Protein AF-A0A0X7A1K0-F1 (afdb_monomer)

Secondary structure (DSSP, 8-state):
-----HHHHHHHHHHHHHHHHHHHHHHHHHHHHHHHHHHHHHHHHHT--SS----S---HHHHHHHHHHHHHHHHHTHHHHHHHHHHHHHHHHHHHHHHHHHS--GGGTTTTT-

Structure (mmCIF, N/CA/C/O backbone):
data_AF-A0A0X7A1K0-F1
#
_entry.id   AF-A0A0X7A1K0-F1
#
loop_
_atom_site.group_PDB
_atom_site.id
_atom_site.type_symbol
_atom_site.label_atom_id
_atom_site.label_alt_id
_atom_site.label_comp_id
_atom_site.label_asym_id
_atom_site.label_entity_id
_atom_site.label_seq_id
_atom_site.pdbx_PDB_ins_code
_atom_site.Cartn_x
_atom_site.Cartn_y
_atom_site.Cartn_z
_atom_site.occupancy
_atom_site.B_iso_or_equiv
_atom_site.auth_seq_id
_atom_site.auth_comp_id
_atom_site.auth_asym_id
_atom_site.auth_atom_id
_atom_site.pdbx_PDB_model_num
ATOM 1 N N . MET A 1 1 ? -25.439 17.668 23.025 1.00 40.00 1 MET A N 1
ATOM 2 C CA . MET A 1 1 ? -24.181 16.991 22.636 1.00 40.00 1 MET A CA 1
ATOM 3 C C . MET A 1 1 ? -24.495 15.522 22.396 1.00 40.00 1 MET A C 1
ATOM 5 O O . MET A 1 1 ? -24.805 14.827 23.350 1.00 40.00 1 MET A O 1
ATOM 9 N N . THR A 1 2 ? -24.517 15.057 21.147 1.00 54.19 2 THR A N 1
ATOM 10 C CA . THR A 1 2 ? -24.758 13.636 20.838 1.00 54.19 2 THR A CA 1
ATOM 11 C C . THR A 1 2 ? -23.543 12.817 21.259 1.00 54.19 2 THR A C 1
ATOM 13 O O . THR A 1 2 ? -22.484 12.908 20.636 1.00 54.19 2 THR A O 1
ATOM 16 N N . THR A 1 3 ? -23.670 12.049 22.337 1.00 69.25 3 THR A N 1
ATOM 17 C CA . THR A 1 3 ? -22.643 11.110 22.786 1.00 69.25 3 THR A CA 1
ATOM 18 C C . THR A 1 3 ? -22.549 9.974 21.767 1.00 69.25 3 THR A C 1
ATOM 20 O O . THR A 1 3 ? -23.469 9.180 21.589 1.00 69.25 3 THR A O 1
ATOM 23 N N . ILE A 1 4 ? -21.449 9.926 21.015 1.00 78.69 4 ILE A N 1
ATOM 24 C CA . ILE A 1 4 ? -21.191 8.833 20.072 1.00 78.69 4 ILE A CA 1
ATOM 25 C C . ILE A 1 4 ? -20.993 7.559 20.900 1.00 78.69 4 ILE A C 1
ATOM 27 O O . ILE A 1 4 ? -20.065 7.485 21.704 1.00 78.69 4 ILE A O 1
ATOM 31 N N . SER A 1 5 ? -21.860 6.560 20.709 1.00 88.62 5 SER A N 1
ATOM 32 C CA . SER A 1 5 ? -21.756 5.272 21.407 1.00 88.62 5 SER A CA 1
ATOM 33 C C . SER A 1 5 ? -20.401 4.607 21.116 1.00 88.62 5 SER A C 1
ATOM 35 O O . SER A 1 5 ? -19.966 4.609 19.956 1.00 88.62 5 SER A O 1
ATOM 37 N N . PRO A 1 6 ? -19.734 3.992 22.109 1.00 86.06 6 PRO A N 1
ATOM 38 C CA . PRO A 1 6 ? -18.440 3.339 21.910 1.00 86.06 6 PRO A CA 1
ATOM 39 C C . PRO A 1 6 ? -18.484 2.238 20.835 1.00 86.06 6 PRO A C 1
ATOM 41 O O . PRO A 1 6 ? -17.528 2.099 20.071 1.00 86.06 6 PRO A O 1
ATOM 44 N N . HIS A 1 7 ? -19.617 1.542 20.670 1.00 90.88 7 HIS A N 1
ATOM 45 C CA . HIS A 1 7 ? -19.821 0.585 19.572 1.00 90.88 7 HIS A CA 1
ATOM 46 C C . HIS A 1 7 ? -19.812 1.262 18.196 1.00 90.88 7 HIS A C 1
ATOM 48 O O . HIS A 1 7 ? -19.199 0.763 17.252 1.00 90.88 7 HIS A O 1
ATOM 54 N N . SER A 1 8 ? -20.448 2.431 18.077 1.00 93.00 8 SER A N 1
ATOM 55 C CA . SER A 1 8 ? -20.463 3.191 16.823 1.00 93.00 8 SER A CA 1
ATOM 56 C C . SER A 1 8 ? -19.074 3.737 16.466 1.00 93.00 8 SER A C 1
ATOM 58 O O . SER A 1 8 ? -18.686 3.735 15.296 1.00 93.00 8 SER A O 1
ATOM 60 N N . LEU A 1 9 ? -18.279 4.131 17.467 1.00 93.75 9 LEU A N 1
ATOM 61 C CA . LEU A 1 9 ? -16.888 4.538 17.271 1.00 93.75 9 LEU A CA 1
ATOM 62 C C . LEU A 1 9 ? -16.011 3.358 16.826 1.00 93.75 9 LEU A C 1
ATOM 64 O O . LEU A 1 9 ? -15.216 3.508 15.896 1.00 93.75 9 LEU A O 1
ATOM 68 N N . LEU A 1 10 ? -16.191 2.182 17.437 1.00 95.75 10 LEU A N 1
ATOM 69 C CA . LEU A 1 10 ? -15.496 0.957 17.042 1.00 95.75 10 LEU A CA 1
ATOM 70 C C . LEU A 1 10 ? -15.795 0.595 15.580 1.00 95.75 10 LEU A C 1
ATOM 72 O O . LEU A 1 10 ? -14.862 0.390 14.803 1.00 95.75 10 LEU A O 1
ATOM 76 N N . ALA A 1 11 ? -17.071 0.583 15.185 1.00 96.25 11 ALA A N 1
ATOM 77 C CA . ALA A 1 11 ? -17.478 0.274 13.814 1.00 96.25 11 ALA A CA 1
ATOM 78 C C . ALA A 1 11 ? -16.860 1.249 12.793 1.00 96.25 11 ALA A C 1
ATOM 80 O O . ALA A 1 11 ? -16.324 0.829 11.763 1.00 96.25 11 ALA A O 1
ATOM 81 N N . ARG A 1 12 ? -16.855 2.552 13.108 1.00 96.94 12 ARG A N 1
ATOM 82 C CA . ARG A 1 12 ? -16.223 3.585 12.271 1.00 96.94 12 ARG A CA 1
ATOM 83 C C . ARG A 1 12 ? -14.712 3.392 12.149 1.00 96.94 12 ARG A C 1
ATOM 85 O O . ARG A 1 12 ? -14.174 3.501 11.048 1.00 96.94 12 ARG A O 1
ATOM 92 N N . MET A 1 13 ? -14.022 3.087 13.249 1.00 97.94 13 MET A N 1
ATOM 93 C CA . MET A 1 13 ? -12.575 2.856 13.222 1.00 97.94 13 MET A CA 1
ATOM 94 C C . MET A 1 13 ? -12.220 1.597 12.419 1.00 97.94 13 MET A C 1
ATOM 96 O O . MET A 1 13 ? -11.279 1.617 11.628 1.00 97.94 13 MET A O 1
ATOM 100 N N . GLN A 1 14 ? -13.007 0.525 12.547 1.00 98.31 14 GLN A N 1
ATOM 101 C CA . GLN A 1 14 ? -12.836 -0.694 11.752 1.00 98.31 14 GLN A CA 1
ATOM 102 C C . GLN A 1 14 ? -13.026 -0.445 10.251 1.00 98.31 14 GLN A C 1
ATOM 104 O O . GLN A 1 14 ? -12.251 -0.966 9.449 1.00 98.31 14 GLN A O 1
ATOM 109 N N . ALA A 1 15 ? -14.017 0.365 9.862 1.00 98.38 15 ALA A N 1
ATOM 110 C CA . ALA A 1 15 ? -14.194 0.779 8.470 1.00 98.38 15 ALA A CA 1
ATOM 111 C C . ALA A 1 15 ? -12.979 1.573 7.966 1.00 98.38 15 ALA A C 1
ATOM 113 O O . ALA A 1 15 ? -12.352 1.177 6.988 1.00 98.38 15 ALA A O 1
ATOM 114 N N . SER A 1 16 ? -12.552 2.594 8.714 1.00 98.19 16 SER A N 1
ATOM 115 C CA . SER A 1 16 ? -11.375 3.402 8.366 1.00 98.19 16 SER A CA 1
ATOM 116 C C . SER A 1 16 ? -10.084 2.576 8.238 1.00 98.19 16 SER A C 1
ATOM 118 O O . SER A 1 16 ? -9.213 2.884 7.413 1.00 98.19 16 SER A O 1
ATOM 120 N N . ARG A 1 17 ? -9.949 1.512 9.040 1.00 98.56 17 ARG A N 1
ATOM 121 C CA . ARG A 1 17 ? -8.840 0.555 8.963 1.00 98.56 17 ARG A CA 1
ATOM 122 C C . ARG A 1 17 ? -8.893 -0.289 7.690 1.00 98.56 17 ARG A C 1
ATOM 124 O O . ARG A 1 17 ? -7.858 -0.464 7.048 1.00 98.56 17 ARG A O 1
ATOM 131 N N . ARG A 1 18 ? -10.077 -0.775 7.291 1.00 98.75 18 ARG A N 1
ATOM 132 C CA . ARG A 1 18 ? -10.261 -1.475 6.005 1.00 98.75 18 ARG A CA 1
ATOM 133 C C . ARG A 1 18 ? -9.901 -0.573 4.831 1.00 98.75 18 ARG A C 1
ATOM 135 O O . ARG A 1 18 ? -9.118 -0.993 3.989 1.00 98.75 18 ARG A O 1
ATOM 142 N N . ASP A 1 19 ? -10.363 0.673 4.827 1.00 98.69 19 ASP A N 1
ATOM 143 C CA . ASP A 1 19 ? -10.055 1.626 3.753 1.00 98.69 19 ASP A CA 1
ATOM 144 C C . ASP A 1 19 ? -8.549 1.891 3.643 1.00 98.69 19 ASP A C 1
ATOM 146 O O . ASP A 1 19 ? -7.977 1.883 2.554 1.00 98.69 19 ASP A O 1
ATOM 150 N N . THR A 1 20 ? -7.873 2.061 4.785 1.00 98.69 20 THR A N 1
ATOM 151 C CA . THR A 1 20 ? -6.415 2.269 4.821 1.00 98.69 20 THR A CA 1
ATOM 152 C C . THR A 1 20 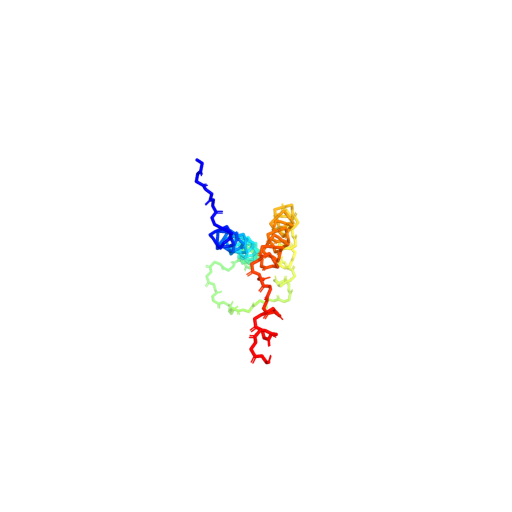? -5.663 1.032 4.319 1.00 98.69 20 THR A C 1
ATOM 154 O O . THR A 1 20 ? -4.700 1.170 3.565 1.00 98.69 20 THR A O 1
ATOM 157 N N . ARG A 1 21 ? -6.124 -0.178 4.671 1.00 98.75 21 ARG A N 1
ATOM 158 C CA . ARG A 1 21 ? -5.566 -1.435 4.152 1.00 98.75 21 ARG A CA 1
ATOM 159 C C . ARG A 1 21 ? -5.769 -1.566 2.645 1.00 98.75 21 ARG A C 1
ATOM 161 O O . ARG A 1 21 ? -4.811 -1.858 1.938 1.00 98.75 21 ARG A O 1
ATOM 168 N N . HIS A 1 22 ? -6.976 -1.301 2.153 1.00 98.75 22 HIS A N 1
ATOM 169 C CA . HIS A 1 22 ? -7.278 -1.334 0.723 1.00 98.75 22 HIS A CA 1
ATOM 170 C C . HIS A 1 22 ? -6.433 -0.335 -0.064 1.00 98.75 22 HIS A C 1
ATOM 172 O O . HIS A 1 22 ? -5.946 -0.671 -1.142 1.00 98.75 22 HIS A O 1
ATOM 178 N N . HIS A 1 23 ? -6.211 0.862 0.481 1.00 98.56 23 HIS A N 1
ATOM 179 C CA . HIS A 1 23 ? -5.331 1.842 -0.142 1.00 98.56 23 HIS A CA 1
ATOM 180 C C . HIS A 1 23 ? -3.892 1.317 -0.227 1.00 98.56 23 HIS A C 1
ATOM 182 O O . HIS A 1 23 ? -3.304 1.334 -1.306 1.00 98.56 23 HIS A O 1
ATOM 188 N N . LEU A 1 24 ? -3.345 0.775 0.865 1.00 98.62 24 LEU A N 1
ATOM 189 C CA . LEU A 1 24 ? -2.005 0.184 0.851 1.00 98.62 24 LEU A CA 1
ATOM 190 C C . LEU A 1 24 ? -1.889 -0.945 -0.188 1.00 98.62 24 LEU A C 1
ATOM 192 O O . LEU A 1 24 ? -0.929 -0.984 -0.953 1.00 98.62 24 LEU A O 1
ATOM 196 N N . ASP A 1 25 ? -2.889 -1.819 -0.276 1.00 98.69 25 ASP A N 1
ATOM 197 C CA . ASP A 1 25 ? -2.903 -2.906 -1.259 1.00 98.69 25 ASP A CA 1
ATOM 198 C C . ASP A 1 25 ? -2.959 -2.378 -2.699 1.00 98.69 25 ASP A C 1
ATOM 200 O O . ASP A 1 25 ? -2.280 -2.900 -3.586 1.00 98.69 25 ASP A O 1
ATOM 204 N N . LEU A 1 26 ? -3.740 -1.323 -2.945 1.00 98.69 26 LEU A N 1
ATOM 205 C CA . LEU A 1 26 ? -3.813 -0.671 -4.249 1.00 98.69 26 LEU A CA 1
ATOM 206 C C . LEU A 1 26 ? -2.468 -0.051 -4.644 1.00 98.69 26 LEU A C 1
ATOM 208 O O . LEU A 1 26 ? -2.035 -0.231 -5.782 1.00 98.69 26 LEU A O 1
ATOM 212 N N . VAL A 1 27 ? -1.791 0.626 -3.712 1.00 98.44 27 VAL A N 1
ATOM 213 C CA . VAL A 1 27 ? -0.449 1.192 -3.915 1.00 98.44 27 VAL A CA 1
ATOM 214 C C . VAL A 1 27 ? 0.534 0.115 -4.368 1.00 98.44 27 VAL A C 1
ATOM 216 O O . VAL A 1 27 ? 1.194 0.280 -5.396 1.00 98.44 27 VAL A O 1
ATOM 219 N N . LEU A 1 28 ? 0.583 -1.012 -3.656 1.00 98.44 28 LEU A N 1
ATOM 220 C CA . LEU A 1 28 ? 1.492 -2.117 -3.969 1.00 98.44 28 LEU A CA 1
ATOM 221 C C . LEU A 1 28 ? 1.178 -2.748 -5.335 1.00 98.44 28 LEU A C 1
ATOM 223 O O . LEU A 1 28 ? 2.082 -2.972 -6.140 1.00 98.44 28 LEU A O 1
ATOM 227 N N . ARG A 1 29 ? -0.107 -2.953 -5.658 1.00 98.50 29 ARG A N 1
ATOM 228 C CA . ARG A 1 29 ? -0.519 -3.466 -6.979 1.00 98.50 29 ARG A CA 1
ATOM 229 C C . ARG A 1 29 ? -0.165 -2.510 -8.113 1.00 98.50 29 ARG A C 1
ATOM 231 O O . ARG A 1 29 ? 0.253 -2.957 -9.176 1.00 98.50 29 ARG A O 1
ATOM 238 N N . GLN A 1 30 ? -0.322 -1.204 -7.906 1.00 98.44 3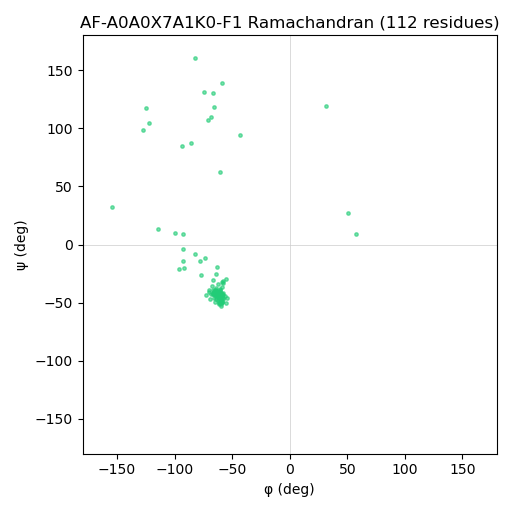0 GLN A N 1
ATOM 239 C CA . GLN A 1 30 ? 0.049 -0.196 -8.900 1.00 98.44 30 GLN A CA 1
ATOM 240 C C . GLN A 1 30 ? 1.555 -0.188 -9.165 1.00 98.44 30 GLN A C 1
ATOM 242 O O . GLN A 1 30 ? 1.957 -0.061 -10.320 1.00 98.44 30 GLN A O 1
ATOM 247 N N . ILE A 1 31 ? 2.375 -0.337 -8.120 1.00 98.44 31 ILE A N 1
ATOM 248 C CA . ILE A 1 31 ? 3.833 -0.436 -8.253 1.00 98.44 31 ILE A CA 1
ATOM 249 C C . ILE A 1 31 ? 4.197 -1.663 -9.095 1.00 98.44 31 ILE A C 1
ATOM 251 O O . ILE A 1 31 ? 4.870 -1.510 -10.115 1.00 98.44 31 ILE A O 1
ATOM 255 N N . ALA A 1 32 ? 3.670 -2.842 -8.754 1.00 97.75 32 ALA A N 1
ATOM 256 C CA . ALA A 1 32 ? 3.921 -4.072 -9.506 1.00 97.75 32 ALA A CA 1
ATOM 257 C C . ALA A 1 32 ? 3.468 -3.969 -10.974 1.00 97.75 32 ALA A C 1
ATOM 259 O O . ALA A 1 32 ? 4.256 -4.204 -11.890 1.00 97.75 32 ALA A O 1
ATOM 260 N N . ALA A 1 33 ? 2.233 -3.519 -11.219 1.00 97.88 33 ALA A N 1
ATOM 261 C CA . ALA A 1 33 ? 1.698 -3.363 -12.572 1.00 97.88 33 ALA A CA 1
ATOM 262 C C . ALA A 1 33 ? 2.491 -2.338 -13.403 1.00 97.88 33 ALA A C 1
ATOM 264 O O . ALA A 1 33 ? 2.635 -2.472 -14.623 1.00 97.88 33 ALA A O 1
ATOM 265 N N . ARG A 1 34 ? 3.017 -1.285 -12.763 1.00 97.88 34 ARG A N 1
ATOM 266 C CA . ARG A 1 34 ? 3.862 -0.294 -13.433 1.00 97.88 34 ARG A CA 1
ATOM 267 C C . ARG A 1 34 ? 5.240 -0.866 -13.756 1.00 97.88 34 ARG A C 1
ATOM 269 O O . ARG A 1 34 ? 5.697 -0.653 -14.879 1.00 97.88 34 ARG A O 1
ATOM 276 N N . ALA A 1 35 ? 5.864 -1.591 -12.829 1.00 97.69 35 ALA A N 1
ATOM 277 C CA . ALA A 1 35 ? 7.141 -2.268 -13.050 1.00 97.69 35 ALA A CA 1
ATOM 278 C C . ALA A 1 35 ? 7.048 -3.258 -14.222 1.00 97.69 35 ALA A C 1
ATOM 280 O O . ALA A 1 35 ? 7.875 -3.229 -15.136 1.00 97.69 35 ALA A O 1
ATOM 281 N N . GLU A 1 36 ? 5.982 -4.060 -14.261 1.00 95.12 36 GLU A N 1
ATOM 282 C CA . GLU A 1 36 ? 5.706 -4.992 -15.355 1.00 95.12 36 GLU A CA 1
ATOM 283 C C . GLU A 1 36 ? 5.573 -4.258 -16.695 1.00 95.12 36 GLU A C 1
ATOM 285 O O . GLU A 1 36 ? 6.277 -4.575 -17.655 1.00 95.12 36 GLU A O 1
ATOM 290 N N . ARG A 1 37 ? 4.734 -3.216 -16.765 1.00 94.88 37 ARG A N 1
ATOM 291 C CA . ARG A 1 37 ? 4.516 -2.456 -18.007 1.00 94.88 37 ARG A CA 1
ATOM 292 C C . ARG A 1 37 ? 5.807 -1.855 -18.560 1.00 94.88 37 ARG A C 1
ATOM 294 O O . ARG A 1 37 ? 6.018 -1.870 -19.775 1.00 94.88 37 ARG A O 1
ATOM 301 N N . VAL A 1 38 ? 6.654 -1.303 -17.690 1.00 94.56 38 VAL A N 1
ATOM 302 C CA . VAL A 1 38 ? 7.943 -0.728 -18.101 1.00 94.56 38 VAL A CA 1
ATOM 303 C C . VAL A 1 38 ? 8.863 -1.824 -18.642 1.00 94.56 38 VAL A C 1
ATOM 305 O O . VAL A 1 38 ? 9.437 -1.642 -19.716 1.00 94.56 38 VAL A O 1
ATOM 308 N N . THR A 1 39 ? 8.917 -2.979 -17.977 1.00 93.25 39 THR A N 1
ATOM 309 C CA . THR A 1 39 ? 9.720 -4.139 -18.402 1.00 93.25 39 THR A CA 1
ATOM 310 C C . THR A 1 39 ? 9.277 -4.658 -19.770 1.00 93.25 39 THR A C 1
ATOM 312 O O . THR A 1 39 ? 10.088 -4.782 -20.687 1.00 93.25 39 THR A O 1
ATOM 315 N N . VAL A 1 40 ? 7.971 -4.873 -19.956 1.00 89.38 40 VAL A N 1
ATOM 316 C CA . VAL A 1 40 ? 7.385 -5.317 -21.233 1.00 89.38 40 VAL A CA 1
ATOM 317 C C . VAL A 1 40 ? 7.684 -4.322 -22.356 1.00 89.38 40 VAL A C 1
ATOM 319 O O . VAL A 1 40 ? 8.062 -4.723 -23.458 1.00 89.38 40 VAL A O 1
ATOM 322 N N . THR A 1 41 ? 7.570 -3.021 -22.079 1.00 89.56 41 THR A N 1
ATOM 323 C CA . THR A 1 41 ? 7.853 -1.972 -23.071 1.00 89.56 41 THR A CA 1
ATOM 324 C C . THR A 1 41 ? 9.329 -1.952 -23.471 1.00 89.56 41 THR A C 1
ATOM 326 O O . THR A 1 41 ? 9.640 -1.816 -24.654 1.00 89.56 41 THR A O 1
ATOM 329 N N . GLN A 1 42 ? 10.250 -2.093 -22.513 1.00 87.88 42 GLN A N 1
ATOM 330 C CA . GLN A 1 42 ? 11.684 -2.149 -22.809 1.00 87.88 42 GLN A CA 1
ATOM 331 C C . GLN A 1 42 ? 12.043 -3.397 -23.615 1.00 87.88 42 GLN A C 1
ATOM 333 O O . GLN A 1 42 ? 12.685 -3.276 -24.654 1.00 87.88 42 GLN A O 1
ATOM 338 N N . LYS A 1 43 ? 11.537 -4.570 -23.221 1.00 84.38 43 LYS A N 1
ATOM 339 C CA . LYS A 1 43 ? 11.703 -5.819 -23.975 1.00 84.38 43 LYS A CA 1
ATOM 340 C C . LYS A 1 43 ? 11.235 -5.687 -25.426 1.00 84.38 43 LYS A C 1
ATOM 342 O O . LYS A 1 43 ? 11.942 -6.109 -26.342 1.00 84.38 43 LYS A O 1
ATOM 347 N N . ALA A 1 44 ? 10.059 -5.092 -25.646 1.00 81.38 44 ALA A N 1
ATOM 348 C CA . ALA A 1 44 ? 9.515 -4.880 -26.986 1.00 81.38 44 ALA A CA 1
ATOM 349 C C . ALA A 1 44 ? 10.439 -4.003 -27.850 1.00 81.38 44 ALA A C 1
ATOM 351 O O . ALA A 1 44 ? 10.696 -4.342 -29.006 1.00 81.38 44 ALA A O 1
ATOM 352 N N . LYS A 1 45 ? 10.994 -2.926 -27.274 1.00 78.56 45 LYS A N 1
ATOM 353 C CA . LYS A 1 45 ? 11.964 -2.046 -27.947 1.00 78.56 45 LYS A CA 1
ATOM 354 C C . LYS A 1 45 ? 13.274 -2.769 -28.265 1.00 78.56 45 LYS A C 1
ATOM 356 O O . LYS A 1 45 ? 13.725 -2.727 -29.405 1.00 78.56 45 LYS A O 1
ATOM 361 N N . SER A 1 46 ? 13.860 -3.465 -27.291 1.00 76.38 46 SER A N 1
ATOM 362 C CA . SER A 1 46 ? 15.148 -4.157 -27.446 1.00 76.38 46 SER A CA 1
ATOM 363 C C . SER A 1 46 ? 15.088 -5.323 -28.430 1.00 76.38 46 SER A C 1
ATOM 365 O O . SER A 1 46 ? 16.077 -5.632 -29.084 1.00 76.38 46 SER A O 1
ATOM 367 N N . SER A 1 47 ? 13.935 -5.981 -28.557 1.00 70.38 47 SER A N 1
ATOM 368 C CA . SER A 1 47 ? 13.795 -7.127 -29.453 1.00 70.38 47 SER A CA 1
ATOM 369 C C . SER A 1 47 ? 13.652 -6.741 -30.933 1.00 70.38 47 SER A C 1
ATOM 371 O O . SER A 1 47 ? 13.715 -7.648 -31.763 1.00 70.38 47 SER A O 1
ATOM 373 N N . GLY A 1 48 ? 13.380 -5.475 -31.283 1.00 63.03 48 GLY A N 1
ATOM 374 C CA . GLY A 1 48 ? 13.139 -5.034 -32.670 1.00 63.03 48 GLY A CA 1
ATOM 375 C C . GLY A 1 48 ? 11.984 -5.754 -33.393 1.00 63.03 48 GLY A C 1
ATOM 376 O O . GLY A 1 48 ? 11.814 -5.619 -34.602 1.00 63.03 48 GLY A O 1
ATOM 377 N N . ARG A 1 49 ? 11.190 -6.564 -32.680 1.00 57.41 49 ARG A N 1
ATOM 378 C CA . ARG A 1 49 ? 10.132 -7.406 -33.250 1.00 57.41 49 ARG A CA 1
ATOM 379 C C . ARG A 1 49 ? 8.810 -6.661 -33.188 1.00 57.41 49 ARG A C 1
ATOM 381 O O . ARG A 1 49 ? 7.999 -6.910 -32.303 1.00 57.41 49 ARG A O 1
ATOM 388 N N . THR A 1 50 ? 8.559 -5.822 -34.183 1.00 52.31 50 THR A N 1
ATOM 389 C CA . THR A 1 50 ? 7.239 -5.208 -34.393 1.00 52.31 50 THR A CA 1
ATOM 390 C C . THR A 1 50 ? 6.160 -6.265 -34.695 1.00 52.31 50 THR A C 1
ATOM 392 O O . THR A 1 50 ? 4.985 -5.996 -34.497 1.00 52.31 50 THR A O 1
ATOM 395 N N . HIS A 1 51 ? 6.524 -7.488 -35.124 1.00 49.31 51 HIS A N 1
ATOM 396 C CA . HIS A 1 51 ? 5.540 -8.474 -35.605 1.00 49.31 51 HIS A CA 1
ATOM 397 C C . HIS A 1 51 ? 5.918 -9.968 -35.488 1.00 49.31 51 HIS A C 1
ATOM 399 O O . HIS A 1 51 ? 5.483 -10.779 -36.303 1.00 49.31 51 HIS A O 1
ATOM 405 N N . LYS A 1 52 ? 6.693 -10.409 -34.484 1.00 45.41 52 LYS A N 1
ATOM 406 C CA . LYS A 1 52 ? 6.914 -11.860 -34.282 1.00 45.41 52 LYS A CA 1
ATOM 407 C C . LYS A 1 52 ? 6.484 -12.327 -32.898 1.00 45.41 52 LYS A C 1
ATOM 409 O O . LYS A 1 52 ? 7.196 -12.117 -31.918 1.00 45.41 52 LYS A O 1
ATOM 414 N N . ARG A 1 53 ? 5.327 -13.012 -32.876 1.00 54.88 53 ARG A N 1
ATOM 415 C CA . ARG A 1 53 ? 4.861 -13.938 -31.830 1.00 54.88 53 ARG A CA 1
ATOM 416 C C . ARG A 1 53 ? 6.023 -14.836 -31.412 1.00 54.88 53 ARG A C 1
ATOM 418 O O . ARG A 1 53 ? 6.295 -15.853 -32.035 1.00 54.88 53 ARG A O 1
ATOM 425 N N . SER A 1 54 ? 6.732 -14.442 -30.372 1.00 49.06 54 SER A N 1
ATOM 426 C CA . SER A 1 54 ? 7.753 -15.263 -29.747 1.00 49.06 54 SER A CA 1
ATOM 427 C C . SER A 1 54 ? 7.403 -15.302 -28.281 1.00 49.06 54 SER A C 1
ATOM 429 O O . SER A 1 54 ? 7.677 -14.338 -27.580 1.00 49.06 54 SER A O 1
ATOM 431 N N . GLY A 1 55 ? 6.744 -16.398 -27.902 1.00 53.50 55 GLY A N 1
ATOM 432 C CA . GLY A 1 55 ? 6.568 -16.935 -26.555 1.00 53.50 55 GLY A CA 1
ATOM 433 C C . GLY A 1 55 ? 6.508 -15.938 -25.401 1.00 53.50 55 GLY A C 1
ATOM 434 O O . GLY A 1 55 ? 7.497 -15.295 -25.066 1.00 53.50 55 GLY A O 1
ATOM 435 N N . SER A 1 56 ? 5.370 -15.941 -24.707 1.00 61.38 56 SER A N 1
ATOM 436 C CA . SER A 1 56 ? 5.166 -15.384 -23.366 1.00 61.38 56 SER A CA 1
ATOM 437 C C . SER A 1 56 ? 6.070 -16.066 -22.323 1.00 61.38 56 SER A C 1
ATOM 439 O O . SER A 1 56 ? 5.601 -16.759 -21.427 1.00 61.38 56 SER A O 1
ATOM 441 N N . ARG A 1 57 ? 7.389 -15.951 -22.465 1.00 74.50 57 ARG A N 1
ATOM 442 C CA . ARG A 1 57 ? 8.362 -16.416 -21.482 1.00 74.50 57 ARG A CA 1
ATOM 443 C C . ARG A 1 57 ? 9.246 -15.238 -21.118 1.00 74.50 57 ARG A C 1
ATOM 445 O O . ARG A 1 57 ? 9.896 -14.630 -21.974 1.00 74.50 57 ARG A O 1
ATOM 452 N N . TRP A 1 58 ? 9.182 -14.879 -19.846 1.00 83.06 58 TRP A N 1
ATOM 453 C CA . TRP A 1 58 ? 10.127 -13.972 -19.223 1.00 83.06 58 TRP A CA 1
ATOM 454 C C . TRP A 1 58 ? 11.487 -14.662 -19.191 1.00 83.06 58 TRP A C 1
ATOM 456 O O . TRP A 1 58 ? 11.593 -15.836 -18.831 1.00 83.06 58 TRP A O 1
ATOM 466 N N . THR A 1 59 ? 12.515 -13.960 -19.647 1.00 87.06 59 THR A N 1
ATOM 467 C CA . THR A 1 59 ? 13.898 -14.412 -19.506 1.00 87.06 59 THR A CA 1
ATOM 468 C C . THR A 1 59 ? 14.410 -14.050 -18.107 1.00 87.06 59 THR A C 1
ATOM 470 O O . THR A 1 59 ? 13.873 -13.134 -17.484 1.00 87.06 59 THR A O 1
ATOM 473 N N . PRO A 1 60 ? 15.481 -14.690 -17.605 1.00 90.19 60 PRO A N 1
ATOM 474 C C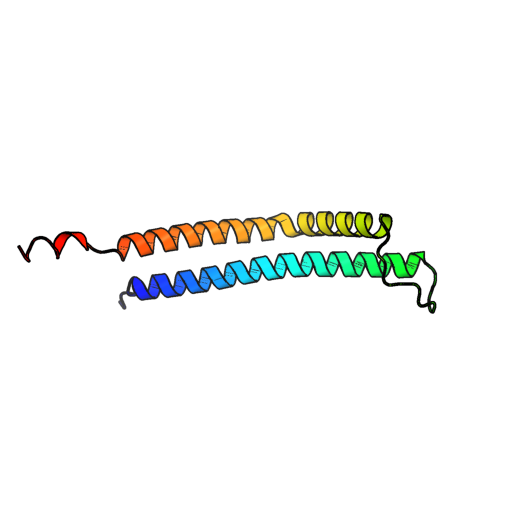A . PRO A 1 60 ? 16.121 -14.251 -16.363 1.00 90.19 60 PRO A CA 1
ATOM 475 C C . PRO A 1 60 ? 16.551 -12.774 -16.389 1.00 90.19 60 PRO A C 1
ATOM 477 O O . PRO A 1 60 ? 16.557 -12.112 -15.355 1.00 90.19 60 PRO A O 1
ATOM 480 N N . SER A 1 61 ? 16.888 -12.242 -17.567 1.00 88.50 61 SER A N 1
ATOM 481 C CA . SER A 1 61 ? 17.188 -10.819 -17.750 1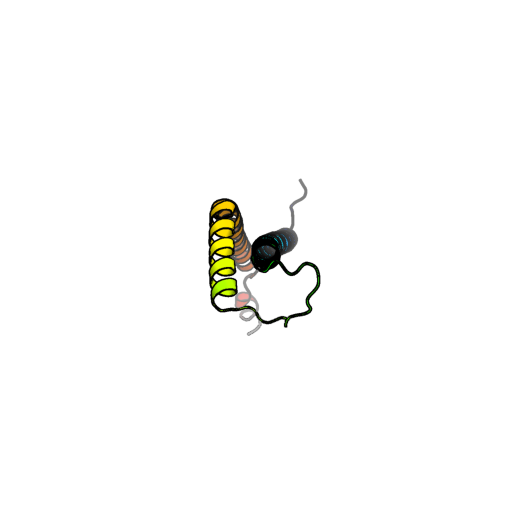.00 88.50 61 SER A CA 1
ATOM 482 C C . SER A 1 61 ? 15.942 -9.941 -17.608 1.00 88.50 61 SER A C 1
ATOM 484 O O . SER A 1 61 ? 16.022 -8.895 -16.970 1.00 88.50 61 SER A O 1
ATOM 486 N N . ASP A 1 62 ? 14.793 -10.376 -18.144 1.00 89.44 62 ASP A N 1
ATOM 487 C CA . ASP A 1 62 ? 13.511 -9.673 -17.978 1.00 89.44 62 ASP A CA 1
ATOM 488 C C . ASP A 1 62 ? 13.112 -9.618 -16.496 1.00 89.44 62 ASP A C 1
ATOM 490 O O . ASP A 1 62 ? 12.713 -8.566 -16.007 1.00 89.44 62 ASP A O 1
ATOM 494 N N . GLU A 1 63 ? 13.286 -10.724 -15.765 1.00 92.81 63 GLU A N 1
ATOM 495 C CA . GLU A 1 63 ? 12.994 -10.788 -14.329 1.00 92.81 63 GLU A CA 1
ATOM 496 C C . GLU A 1 63 ? 13.865 -9.806 -13.538 1.00 92.81 63 GLU A C 1
ATOM 498 O O . GLU A 1 63 ? 13.364 -9.034 -12.726 1.00 92.81 63 GLU A O 1
ATOM 503 N N . ARG A 1 64 ? 15.173 -9.756 -13.815 1.00 95.31 64 ARG A N 1
ATOM 504 C CA . ARG A 1 64 ? 16.082 -8.800 -13.157 1.00 95.31 64 ARG A CA 1
ATOM 505 C C . ARG A 1 64 ? 15.697 -7.346 -13.437 1.00 95.31 64 ARG A C 1
ATOM 507 O O . ARG A 1 64 ? 15.743 -6.523 -12.524 1.00 95.31 64 ARG A O 1
ATOM 514 N N . LEU A 1 65 ? 15.311 -7.031 -14.674 1.00 94.56 65 LEU A N 1
ATOM 515 C CA . LEU A 1 65 ? 14.837 -5.694 -15.044 1.00 94.56 65 LEU A CA 1
ATOM 516 C C . LEU A 1 65 ? 13.537 -5.341 -14.316 1.00 94.56 65 LEU A C 1
ATOM 518 O O . LEU A 1 65 ? 13.421 -4.245 -13.769 1.00 94.56 65 LEU A O 1
ATOM 522 N N . PHE A 1 66 ? 12.594 -6.279 -14.246 1.00 95.25 66 PHE A N 1
ATOM 523 C CA . PHE A 1 66 ? 11.362 -6.109 -13.485 1.00 95.25 66 PHE A CA 1
ATOM 524 C C . PHE A 1 66 ? 11.634 -5.837 -12.006 1.00 95.25 66 PHE A C 1
ATOM 526 O O . PHE A 1 66 ? 11.125 -4.850 -11.479 1.00 95.25 66 PHE A O 1
ATOM 533 N N . GLN A 1 67 ? 12.479 -6.643 -11.358 1.00 97.69 67 GLN A N 1
ATOM 534 C CA . GLN A 1 67 ? 12.845 -6.449 -9.952 1.00 97.69 67 GLN A CA 1
ATOM 535 C C . GLN A 1 67 ? 13.528 -5.094 -9.721 1.00 97.69 67 GLN A C 1
ATOM 537 O O . GLN A 1 67 ? 13.220 -4.405 -8.752 1.00 97.69 67 GLN A O 1
ATOM 542 N N . SER A 1 68 ? 14.395 -4.655 -10.641 1.00 97.81 68 SER A N 1
ATOM 543 C CA . SER A 1 68 ? 15.010 -3.324 -10.576 1.00 97.81 68 SER A CA 1
ATOM 544 C C . SER A 1 68 ? 13.970 -2.201 -10.663 1.00 97.81 68 SER A C 1
ATOM 546 O O . SER A 1 68 ? 14.003 -1.256 -9.871 1.00 97.81 68 SER A O 1
ATOM 548 N N . HIS A 1 69 ? 13.003 -2.308 -11.579 1.00 98.00 69 HIS A N 1
ATOM 549 C CA . HIS A 1 69 ? 11.911 -1.339 -11.684 1.00 98.00 69 HIS A CA 1
ATOM 550 C C . HIS A 1 69 ? 10.987 -1.356 -10.472 1.00 98.00 69 HIS A C 1
ATOM 552 O O . HIS A 1 69 ? 10.565 -0.289 -10.026 1.00 98.00 69 HIS A O 1
ATOM 558 N N . LEU A 1 70 ? 10.697 -2.538 -9.931 1.00 98.25 70 LEU A N 1
ATOM 559 C CA . LEU A 1 70 ? 9.897 -2.701 -8.728 1.00 98.25 70 LEU A CA 1
ATOM 560 C C . LEU A 1 70 ? 10.557 -1.976 -7.552 1.00 98.25 70 LEU A C 1
ATOM 562 O O . LEU A 1 70 ? 9.943 -1.084 -6.976 1.00 98.25 70 LEU A O 1
ATOM 566 N N . GLN A 1 71 ? 11.833 -2.261 -7.285 1.00 98.31 71 GLN A N 1
ATOM 567 C CA . GLN A 1 71 ? 12.596 -1.624 -6.210 1.00 98.31 71 GLN A CA 1
ATOM 568 C C . GLN A 1 71 ? 12.682 -0.103 -6.376 1.00 98.31 71 GLN A C 1
ATOM 570 O O . GLN A 1 71 ? 12.517 0.637 -5.408 1.00 98.31 71 GLN A O 1
ATOM 575 N N . ALA A 1 72 ? 12.902 0.386 -7.600 1.00 98.31 72 ALA A N 1
ATOM 576 C CA . ALA A 1 72 ? 12.948 1.821 -7.866 1.00 98.31 72 ALA A CA 1
ATOM 577 C C . ALA A 1 72 ? 11.599 2.504 -7.574 1.00 98.31 72 ALA A C 1
ATOM 579 O O . ALA A 1 72 ? 11.563 3.565 -6.950 1.00 98.31 72 ALA A O 1
ATOM 580 N N . LEU A 1 73 ? 10.486 1.893 -7.989 1.00 98.44 73 LEU A N 1
ATOM 581 C CA . LEU A 1 73 ? 9.137 2.415 -7.748 1.00 98.44 73 LEU A CA 1
ATOM 582 C C . LEU A 1 73 ? 8.733 2.323 -6.271 1.00 98.44 73 LEU A C 1
ATOM 584 O O . LEU A 1 73 ? 8.125 3.256 -5.743 1.00 98.44 73 LEU A O 1
ATOM 588 N N . GLU A 1 74 ? 9.087 1.233 -5.591 1.00 98.19 74 GLU A N 1
ATOM 589 C CA . GLU A 1 74 ? 8.901 1.090 -4.145 1.00 98.19 74 GLU A CA 1
ATOM 590 C C . GLU A 1 74 ? 9.688 2.153 -3.386 1.00 98.19 74 GLU A C 1
ATOM 592 O O . GLU A 1 74 ? 9.138 2.792 -2.493 1.00 98.19 74 GLU A O 1
ATOM 597 N N . PHE A 1 75 ? 10.939 2.412 -3.776 1.00 98.31 75 PHE A N 1
ATOM 598 C CA . PHE A 1 75 ? 11.751 3.466 -3.178 1.00 98.31 75 PHE A CA 1
ATOM 599 C C . PHE A 1 75 ? 11.115 4.848 -3.371 1.00 98.31 75 PHE A C 1
ATOM 601 O O . PHE A 1 75 ? 10.975 5.602 -2.408 1.00 98.31 75 PHE A O 1
ATOM 608 N N . GLN A 1 76 ? 10.651 5.158 -4.586 1.00 98.19 76 GLN A N 1
ATOM 609 C CA . GLN A 1 76 ? 9.951 6.413 -4.886 1.00 98.19 76 GLN A CA 1
ATOM 610 C C . GLN A 1 76 ? 8.685 6.602 -4.037 1.00 98.19 76 GLN A C 1
ATOM 612 O O . GLN A 1 76 ? 8.382 7.721 -3.628 1.00 98.19 76 GLN A O 1
ATOM 617 N N . ARG A 1 77 ? 7.951 5.519 -3.748 1.00 97.94 77 ARG A N 1
ATOM 618 C CA . ARG A 1 77 ? 6.706 5.549 -2.957 1.00 97.94 77 ARG A CA 1
ATOM 619 C C . ARG A 1 77 ? 6.884 5.141 -1.496 1.00 97.94 77 ARG A C 1
ATOM 621 O O . ARG A 1 77 ? 5.898 5.001 -0.771 1.00 97.94 77 ARG A O 1
ATOM 628 N N . ARG A 1 78 ? 8.122 4.994 -1.025 1.00 98.12 78 ARG A N 1
ATOM 629 C CA . ARG A 1 78 ? 8.428 4.478 0.314 1.00 98.12 78 ARG A CA 1
ATOM 630 C C . ARG A 1 78 ? 7.750 5.286 1.415 1.00 98.12 78 ARG A C 1
ATOM 632 O O . ARG A 1 78 ? 7.141 4.709 2.311 1.00 98.12 78 ARG A O 1
ATOM 639 N N . GLY A 1 79 ? 7.792 6.616 1.320 1.00 98.50 79 GLY A N 1
ATOM 640 C CA . GLY A 1 79 ? 7.169 7.496 2.312 1.00 98.50 79 GLY A CA 1
ATOM 641 C C . GLY A 1 79 ? 5.655 7.287 2.441 1.00 98.50 79 GLY A C 1
ATOM 642 O O . GLY A 1 79 ? 5.123 7.282 3.550 1.00 98.50 79 GLY A O 1
ATOM 643 N N . GLU A 1 80 ? 4.964 7.053 1.324 1.00 98.44 80 GLU A N 1
ATOM 644 C CA . GLU A 1 80 ? 3.525 6.774 1.294 1.00 98.44 80 GLU A CA 1
ATOM 645 C C . GLU A 1 80 ? 3.203 5.402 1.903 1.00 98.44 80 GLU A C 1
ATOM 647 O O . GLU A 1 80 ? 2.332 5.298 2.770 1.00 98.44 80 GLU A O 1
ATOM 652 N N . ILE A 1 81 ? 3.951 4.363 1.515 1.00 98.56 81 ILE A N 1
ATOM 653 C CA . ILE A 1 81 ? 3.817 2.999 2.054 1.0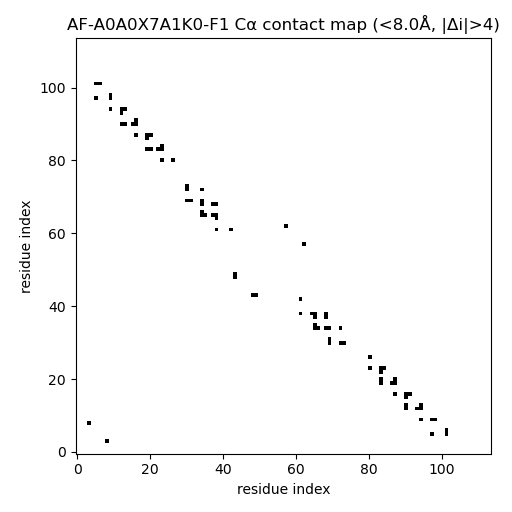0 98.56 81 ILE A CA 1
ATOM 654 C C . ILE A 1 81 ? 4.021 2.996 3.571 1.00 98.56 81 ILE A C 1
ATOM 656 O O . ILE A 1 81 ? 3.219 2.426 4.318 1.00 98.56 81 ILE A O 1
ATOM 660 N N . GLU A 1 82 ? 5.071 3.663 4.044 1.00 98.69 82 GLU A N 1
ATOM 661 C CA . GLU A 1 82 ? 5.370 3.769 5.467 1.00 98.69 82 GLU A CA 1
ATOM 662 C C . GLU A 1 82 ? 4.294 4.564 6.218 1.00 98.69 82 GLU A C 1
ATOM 664 O O . GLU A 1 82 ? 3.892 4.181 7.319 1.00 98.69 82 GLU A O 1
ATOM 669 N N . ALA A 1 83 ? 3.793 5.659 5.638 1.00 98.69 83 ALA A N 1
ATOM 670 C CA . ALA A 1 83 ? 2.733 6.456 6.245 1.00 98.69 83 ALA A CA 1
ATOM 671 C C . ALA A 1 83 ? 1.432 5.653 6.406 1.00 98.69 83 ALA A C 1
ATOM 673 O O . ALA A 1 83 ? 0.825 5.688 7.483 1.00 98.69 83 ALA A O 1
ATOM 674 N N . LEU A 1 84 ? 1.033 4.899 5.376 1.00 98.62 84 LEU A N 1
ATOM 675 C CA . LEU A 1 84 ? -0.133 4.014 5.422 1.00 98.62 84 LEU A CA 1
ATOM 676 C C . LEU A 1 84 ? 0.063 2.889 6.441 1.00 98.62 84 LEU A C 1
ATOM 678 O O . LEU A 1 84 ? -0.817 2.668 7.270 1.00 98.62 84 LEU A O 1
ATOM 682 N N . SER A 1 85 ? 1.235 2.253 6.455 1.00 98.56 85 SER A N 1
ATOM 683 C CA . SER A 1 85 ? 1.574 1.1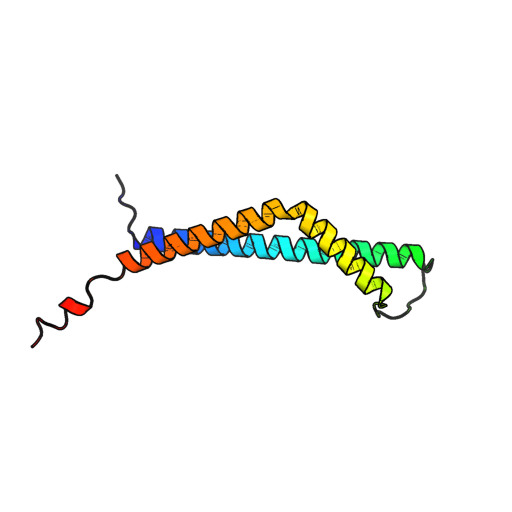94 7.415 1.00 98.56 85 SER A CA 1
ATOM 684 C C . SER A 1 85 ? 1.514 1.688 8.864 1.00 98.56 85 SER A C 1
ATOM 686 O O . SER A 1 85 ? 0.859 1.076 9.708 1.00 98.56 85 SER A O 1
ATOM 688 N N . ARG A 1 86 ? 2.109 2.855 9.160 1.00 98.75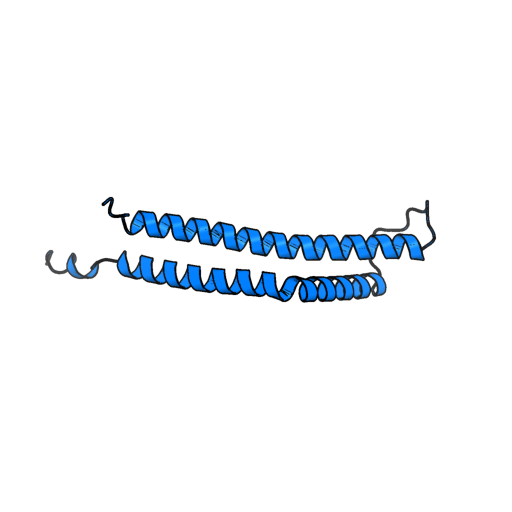 86 ARG A N 1
ATOM 689 C CA . ARG A 1 86 ? 2.038 3.474 10.497 1.00 98.75 86 ARG A CA 1
ATOM 690 C C . ARG A 1 86 ? 0.613 3.859 10.881 1.00 98.75 86 ARG A C 1
ATOM 692 O O . ARG A 1 86 ? 0.236 3.746 12.046 1.00 98.75 86 ARG A O 1
ATOM 699 N N . LYS A 1 87 ? -0.190 4.339 9.927 1.00 98.56 87 LYS A N 1
ATOM 700 C CA . LYS A 1 87 ? -1.605 4.647 10.171 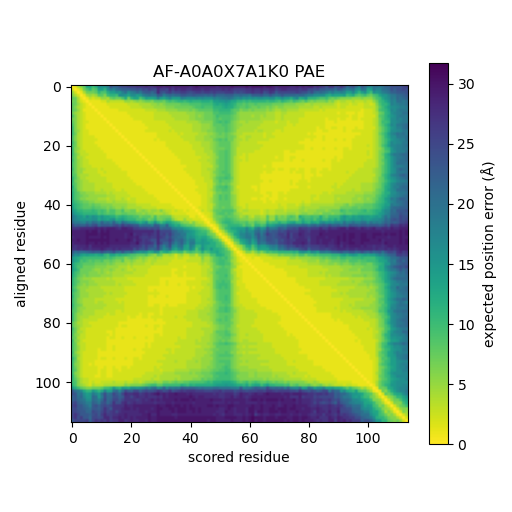1.00 98.56 87 LYS A CA 1
ATOM 701 C C . LYS A 1 87 ? -2.383 3.385 10.541 1.00 98.56 87 LYS A C 1
ATOM 703 O O . LYS A 1 87 ? -3.146 3.434 11.500 1.00 98.56 87 LYS A O 1
ATOM 708 N N . LEU A 1 88 ? -2.134 2.281 9.844 1.00 98.69 88 LEU A N 1
ATOM 709 C CA . LEU A 1 88 ? -2.750 0.981 10.102 1.00 98.69 88 LEU A CA 1
ATOM 710 C C . LEU A 1 88 ? -2.437 0.491 11.523 1.00 98.69 88 LEU A C 1
ATOM 712 O O . LEU A 1 88 ? -3.357 0.181 12.273 1.00 98.69 88 LEU A O 1
ATOM 716 N N . ALA A 1 89 ? -1.168 0.558 11.939 1.00 98.62 89 ALA A N 1
ATOM 717 C CA . ALA A 1 89 ? -0.754 0.208 13.301 1.00 98.62 89 ALA A CA 1
ATOM 718 C C . ALA A 1 89 ? -1.459 1.058 14.376 1.00 98.62 89 ALA A C 1
ATOM 720 O O . ALA A 1 89 ? -1.927 0.535 15.387 1.00 98.62 89 ALA A O 1
ATOM 721 N N . ARG A 1 90 ? -1.599 2.372 14.149 1.00 98.44 90 ARG A N 1
ATOM 722 C CA . ARG A 1 90 ? -2.344 3.253 15.067 1.00 98.44 90 ARG A CA 1
ATOM 723 C C . ARG A 1 90 ? -3.831 2.906 15.125 1.00 98.44 90 ARG A C 1
ATOM 725 O O . ARG A 1 90 ? -4.409 2.913 16.206 1.00 98.44 90 ARG A O 1
ATOM 732 N N . GLN A 1 91 ? -4.452 2.607 13.986 1.00 98.56 91 GLN A N 1
ATOM 733 C CA . GLN A 1 91 ? -5.857 2.194 13.940 1.00 98.56 91 GLN A CA 1
ATOM 734 C C . GLN A 1 91 ? -6.065 0.865 14.672 1.00 98.56 91 GLN A C 1
ATOM 736 O O . GLN A 1 91 ? -7.026 0.747 15.428 1.00 98.56 91 GLN A O 1
ATOM 741 N N . ASP A 1 92 ? -5.147 -0.092 14.517 1.00 98.56 92 ASP A N 1
ATOM 742 C CA . ASP A 1 92 ? -5.182 -1.375 15.224 1.00 98.56 92 ASP A CA 1
ATOM 743 C C . ASP A 1 92 ? -5.079 -1.190 16.744 1.00 98.56 92 ASP A C 1
ATOM 745 O O . ASP A 1 92 ? -5.883 -1.764 17.482 1.00 98.56 92 ASP A O 1
ATOM 749 N N . ALA A 1 93 ? -4.190 -0.310 17.216 1.00 98.19 93 ALA A N 1
ATOM 750 C CA . ALA A 1 93 ? -4.093 0.035 18.635 1.00 98.19 93 ALA A CA 1
ATOM 751 C C . ALA A 1 93 ? -5.389 0.668 19.178 1.00 98.19 93 ALA A C 1
ATOM 753 O O . ALA A 1 93 ? -5.861 0.303 20.255 1.00 98.19 93 ALA A O 1
ATOM 754 N N . VAL A 1 94 ? -6.011 1.583 18.422 1.00 97.19 94 VAL A N 1
ATOM 755 C CA . VAL A 1 94 ? -7.285 2.204 18.824 1.00 97.19 94 VAL A CA 1
ATOM 756 C C . VAL A 1 94 ? -8.423 1.182 18.837 1.00 97.19 94 VAL A C 1
ATOM 758 O O . VAL A 1 94 ? -9.217 1.172 19.775 1.00 97.19 94 VAL A O 1
ATOM 761 N N . ILE A 1 95 ? -8.504 0.299 17.837 1.00 97.25 95 ILE A N 1
ATOM 762 C CA . ILE A 1 95 ? -9.497 -0.784 17.796 1.00 97.25 95 ILE A CA 1
ATOM 763 C C . ILE A 1 95 ? -9.333 -1.698 19.010 1.00 97.25 95 ILE A C 1
ATOM 765 O O . ILE A 1 95 ? -10.332 -2.017 19.651 1.00 97.25 95 ILE A O 1
ATOM 769 N N . ALA A 1 96 ? -8.103 -2.095 19.346 1.00 97.00 96 ALA A N 1
ATOM 770 C CA . ALA A 1 96 ? -7.825 -2.927 20.513 1.00 97.00 96 ALA A CA 1
ATOM 771 C C . ALA A 1 96 ? -8.263 -2.242 21.818 1.00 97.00 96 ALA A C 1
ATOM 773 O O . ALA A 1 96 ? -8.967 -2.851 22.621 1.00 97.00 96 ALA A O 1
ATOM 774 N N . ALA A 1 97 ? -7.940 -0.957 21.993 1.00 95.06 97 ALA A N 1
ATOM 775 C CA . ALA A 1 97 ? -8.343 -0.194 23.173 1.00 95.06 97 ALA A CA 1
ATOM 776 C C . ALA A 1 97 ? -9.869 -0.029 23.281 1.00 95.06 97 ALA A C 1
ATOM 778 O O . ALA A 1 97 ? -10.429 -0.111 24.373 1.00 95.06 97 ALA A O 1
ATOM 779 N N . LEU A 1 98 ? -10.560 0.193 22.157 1.00 93.69 98 LEU A N 1
ATOM 780 C CA . LEU A 1 98 ? -12.022 0.278 22.128 1.00 93.69 98 LEU A CA 1
ATOM 781 C C . LEU A 1 98 ? -12.672 -1.064 22.451 1.00 93.69 98 LEU A C 1
ATOM 783 O O . LEU A 1 98 ? -13.627 -1.082 23.218 1.00 93.69 98 LEU A O 1
ATOM 787 N N . LYS A 1 99 ? -12.144 -2.170 21.914 1.00 94.31 99 LYS A N 1
ATOM 788 C CA . LYS A 1 99 ? -12.598 -3.520 22.268 1.00 94.31 99 LYS A CA 1
ATOM 789 C C . LYS A 1 99 ? -12.427 -3.781 23.761 1.00 94.31 99 LYS A C 1
ATOM 791 O O . LYS A 1 99 ? -13.406 -4.109 24.403 1.00 94.31 99 LYS A O 1
ATOM 796 N N . ALA A 1 100 ? -11.253 -3.514 24.333 1.00 92.69 100 ALA A N 1
ATOM 797 C CA . ALA A 1 100 ? -11.007 -3.710 25.765 1.00 92.69 100 ALA A CA 1
ATOM 798 C C . ALA A 1 100 ? -11.958 -2.902 26.671 1.00 92.69 100 ALA A C 1
ATOM 800 O O . ALA A 1 100 ? -12.314 -3.353 27.749 1.00 92.69 100 ALA A O 1
ATOM 801 N N . ARG A 1 101 ? -12.396 -1.712 26.237 1.00 89.81 101 ARG A N 1
ATOM 802 C CA . ARG A 1 101 ? -13.403 -0.906 26.958 1.00 89.81 101 ARG A CA 1
ATOM 803 C C . ARG A 1 101 ? -14.836 -1.413 26.781 1.00 89.81 101 ARG A C 1
ATOM 805 O O . ARG A 1 101 ? -15.692 -1.102 27.601 1.00 89.81 101 ARG A O 1
ATOM 812 N N . LEU A 1 102 ? -15.097 -2.095 25.669 1.00 88.88 102 LEU A N 1
ATOM 813 C CA . LEU A 1 102 ? -16.385 -2.678 25.291 1.00 88.88 102 LEU A CA 1
ATOM 814 C C . LEU A 1 102 ? -16.535 -4.134 25.731 1.00 88.88 102 LEU A C 1
ATOM 816 O O . LEU A 1 102 ? -17.602 -4.693 25.512 1.00 88.88 102 LEU A O 1
ATOM 820 N N . GLU A 1 103 ? -15.498 -4.724 26.319 1.00 79.88 103 GLU A N 1
ATOM 821 C CA . GLU A 1 103 ? -15.555 -5.942 27.123 1.00 79.88 103 GLU A CA 1
ATOM 822 C C . GLU A 1 103 ? -15.895 -5.531 28.573 1.00 79.88 103 GLU A C 1
ATOM 824 O O . GLU A 1 103 ? -14.995 -5.239 29.364 1.00 79.88 103 GLU A O 1
ATOM 829 N N . PRO A 1 104 ? -17.176 -5.397 28.965 1.00 68.06 104 PRO A N 1
ATOM 830 C CA . PRO A 1 104 ? -17.535 -5.263 30.363 1.00 68.06 104 PRO A CA 1
ATOM 831 C C . PRO A 1 104 ? -17.402 -6.627 31.030 1.00 68.06 104 PRO A C 1
ATOM 833 O O . PRO A 1 104 ? -18.021 -7.572 30.564 1.00 68.06 104 PRO A O 1
ATOM 836 N N . ARG A 1 105 ? -16.718 -6.685 32.181 1.00 53.41 105 ARG A N 1
ATOM 837 C CA . ARG A 1 105 ? -17.342 -7.149 33.436 1.00 53.41 105 ARG A CA 1
ATOM 838 C C . ARG A 1 105 ? -18.096 -8.501 33.354 1.00 53.41 105 ARG A C 1
ATOM 840 O O . ARG A 1 105 ? -19.044 -8.688 34.112 1.00 53.41 105 ARG A O 1
ATOM 847 N N . ALA A 1 106 ? -17.722 -9.406 32.446 1.00 50.06 106 ALA A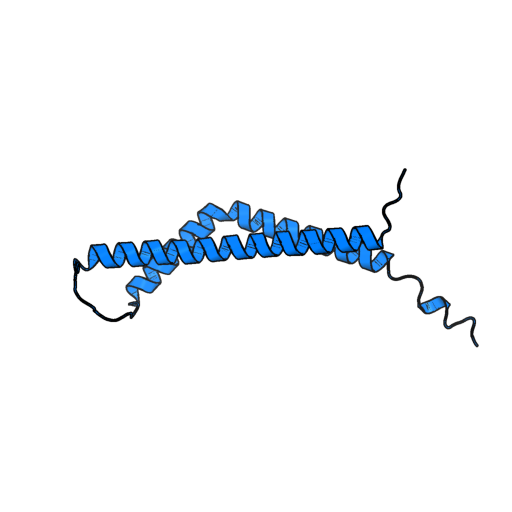 N 1
ATOM 848 C CA . ALA A 1 106 ? -18.407 -10.680 32.213 1.00 50.06 106 ALA A CA 1
ATOM 849 C C . ALA A 1 106 ? -18.310 -11.576 33.457 1.00 50.06 106 ALA A C 1
ATOM 851 O O . ALA A 1 106 ? -19.207 -12.355 33.752 1.00 50.06 106 ALA A O 1
ATOM 852 N N . ASP A 1 107 ? -17.272 -11.340 34.253 1.00 50.47 107 ASP A N 1
ATOM 853 C CA . ASP A 1 107 ? -16.916 -12.066 35.463 1.00 50.47 107 ASP A CA 1
ATOM 854 C C . ASP A 1 107 ? -17.836 -11.761 36.664 1.00 50.47 107 ASP A C 1
ATOM 856 O O . ASP A 1 107 ? -17.745 -12.428 37.692 1.00 50.47 107 ASP A O 1
ATOM 860 N N . ILE A 1 108 ? -18.698 -10.734 36.591 1.00 54.62 108 ILE A N 1
ATOM 861 C CA . ILE A 1 108 ? -19.545 -10.338 37.736 1.00 54.62 108 ILE A CA 1
ATOM 862 C C . ILE A 1 108 ? -20.948 -10.949 37.652 1.00 54.62 108 ILE A C 1
ATOM 864 O O . ILE A 1 108 ? -21.588 -11.136 38.677 1.00 54.62 108 ILE A O 1
ATOM 868 N N . ASN A 1 109 ? -21.398 -11.359 36.464 1.00 51.78 109 ASN A N 1
ATOM 869 C CA . ASN A 1 109 ? -22.729 -11.954 36.303 1.00 51.78 109 ASN A CA 1
ATOM 870 C C . ASN A 1 109 ? -22.793 -13.454 36.662 1.00 51.78 109 ASN A C 1
ATOM 872 O O . ASN A 1 109 ? -23.885 -14.006 36.722 1.00 51.78 109 ASN A O 1
ATOM 876 N N . GLU A 1 110 ? -21.653 -14.111 36.912 1.00 50.44 110 GLU A N 1
ATOM 877 C CA . GLU A 1 110 ? -21.596 -15.522 37.343 1.00 50.44 110 GLU A CA 1
ATOM 878 C C . GLU A 1 110 ? -21.559 -15.698 38.872 1.00 50.44 110 GLU A C 1
ATOM 880 O O . GLU A 1 110 ? -21.790 -16.798 39.366 1.00 50.44 110 GLU A O 1
ATOM 885 N N . ARG A 1 111 ? -21.295 -14.631 39.644 1.00 50.50 111 ARG A N 1
ATOM 886 C CA . ARG A 1 111 ? -21.194 -14.696 41.116 1.00 50.50 111 ARG A CA 1
ATOM 887 C C . ARG A 1 111 ? -22.495 -14.416 41.865 1.00 50.50 111 ARG A C 1
ATOM 889 O O . ARG A 1 111 ? -22.613 -14.859 42.999 1.00 50.50 111 ARG A O 1
ATOM 896 N N . ASP A 1 112 ? -23.466 -13.764 41.232 1.00 49.41 112 ASP A N 1
ATOM 897 C CA . ASP A 1 112 ? -24.778 -13.477 41.836 1.00 49.41 112 ASP A CA 1
ATOM 898 C C . ASP A 1 112 ? -25.833 -14.563 41.517 1.00 49.41 112 ASP A C 1
ATOM 900 O O . ASP A 1 112 ? -27.017 -14.395 41.805 1.00 49.41 112 ASP A O 1
ATOM 904 N N . ALA A 1 113 ? -25.409 -15.683 40.916 1.00 52.81 113 ALA A N 1
ATOM 905 C CA . ALA A 1 113 ? -26.258 -16.818 40.542 1.00 52.81 113 ALA A CA 1
ATOM 906 C C . ALA A 1 113 ? -25.938 -18.121 41.311 1.00 52.81 113 ALA A C 1
ATOM 908 O O . ALA A 1 113 ? -26.405 -19.186 40.902 1.00 52.81 113 ALA A O 1
ATOM 909 N N . ALA A 1 114 ? -25.157 -18.048 42.399 1.00 42.78 114 ALA A N 1
ATOM 910 C CA . ALA A 1 114 ? -24.777 -19.185 43.248 1.00 42.78 114 ALA A CA 1
ATOM 911 C C . ALA A 1 114 ? -25.184 -18.978 44.713 1.00 42.78 114 ALA A C 1
ATOM 913 O O . ALA A 1 114 ? -24.986 -17.853 45.226 1.00 42.78 114 ALA A O 1
#

Solvent-accessible surface area (backbone atoms only — not comparable to full-atom values): 6606 Å² total; per-residue (Å²): 132,88,78,78,50,70,67,59,52,44,54,52,49,54,49,54,42,50,55,48,49,52,50,50,53,50,54,54,50,49,40,50,55,48,17,49,52,53,37,54,53,49,52,50,61,76,62,71,53,92,80,61,97,70,69,103,66,82,46,76,66,51,49,53,49,25,52,52,41,32,53,52,45,46,60,75,41,38,69,58,55,50,52,45,52,53,48,46,55,54,43,51,53,51,50,50,54,47,48,63,70,68,57,66,75,70,79,59,73,67,62,82,75,113

Radius of gyration: 24.72 Å; Cα contacts (8 Å, |Δi|>4): 46; chains: 1; bounding box: 43×36×79 Å

Foldseek 3Di:
DDDQDLVNVLVVLVVVLVVLVVVLVVLLVVLLVVLLVVLVVVVCVVVVCPDDPDDPDQDPVSVVSSVVSSVVSCVVCVVVNVVSVVVSVVSVVVSVVSVVVVPPDPVPVVVVPD

Nearest PDB structures (foldseek):
  6nct-assembly1_B  TM=6.486E-01  e=6.816E+00  Homo sapiens
  7rro-assembly1_F4  TM=3.774E-01  e=1.461E+00  Bos taurus
  6ewy-assembly1_A  TM=3.977E-01  e=6.424E+00  Mycobacterium tuberculosis H37Rv
  8i03-assembly1_H  TM=2.856E-01  e=6.424E+00  Schizosaccharomyces pombe

pLDDT: mean 86.1, std 17.74, range [40.0, 98.75]

Mean predicted aligned error: 8.78 Å

Sequence (114 aa):
MTTISPHSLLARMQASRRDTRHHLDLVLRQIAARAERVTVTQKAKSSGRTHKRSGSRWTPSDERLFQSHLQALEFQRRGEIEALSRKLARQDAVIAALKARLEPRADINERDAA